Protein AF-A0A7K8FDH2-F1 (afdb_monomer)

Organism: NCBI:txid181839

Secondary structure (DSSP, 8-state):
-PPPTTS-TTSSTT-EEEETTTTEEEESSSS-EE-SPPP-TT----------TT-------------PPP--------HHHHHHHHHHHHHHHHHHHHHHHHHHH------

Mean predicted aligned error: 15.93 Å

Radius of gyration: 22.64 Å; Cα contacts (8 Å, |Δi|>4): 76; chains: 1; bounding box: 73×33×49 Å

pLDDT: mean 76.27, std 18.81, range [45.5, 97.69]

Nearest PDB structures (foldseek):
  2yyo-assembly1_A  TM=9.534E-01  e=1.298E-02  Homo sapiens
  5ji9-assembly1_A  TM=9.105E-01  e=1.815E-02  Homo sapiens

Foldseek 3Di:
DDDDPPDDFLCAAPGWDQDQQCRFIHHRRPDTDNDGDRDDPPDDDDDDDDDDPPPDPPDPDDDDDDDDDDDPPPPPDPPVVVVVVVVVVVVVVVVVVVVVVVVVVPDDDDD

Sequence (111 aa):
QDYPKNRHPGWSRGSVAYHADDGKLFHGSGVGDPFGPRCYKGDVMGCGIMFPRDYGRDSEGDSDDALEPPEVKVKVRNVMYLEEEEEEEEEEEEEDREEMEQEQEGRKVVV

Solvent-accessible surface area (backbone atoms only — not comparable to full-atom values): 7516 Å² total; per-residue (Å²): 136,82,80,66,90,90,55,65,81,6,39,45,75,96,31,71,32,74,43,51,86,73,9,23,36,17,68,28,31,86,62,63,45,92,70,53,76,56,60,58,97,88,67,85,87,84,86,87,86,84,75,64,94,79,64,70,77,89,59,91,82,84,87,84,90,78,83,83,73,82,88,74,88,71,81,84,68,71,62,78,56,57,55,52,54,52,51,53,54,53,52,54,55,51,53,56,50,53,52,58,53,55,66,70,68,74,72,83,81,83,131

Structure (mmCIF, N/CA/C/O backbone):
data_AF-A0A7K8FDH2-F1
#
_entry.id   AF-A0A7K8FDH2-F1
#
loop_
_atom_site.group_PDB
_atom_site.id
_atom_site.type_symbol
_atom_site.label_atom_id
_atom_site.label_alt_id
_atom_site.label_comp_id
_atom_site.label_asym_id
_atom_site.label_entity_id
_atom_site.label_seq_id
_atom_site.pdbx_PDB_ins_code
_atom_site.Cartn_x
_atom_site.Cartn_y
_atom_site.Cartn_z
_atom_site.occupancy
_atom_site.B_iso_or_equiv
_atom_site.auth_seq_id
_atom_site.auth_comp_id
_atom_site.auth_asym_id
_atom_site.auth_atom_id
_atom_site.pdbx_PDB_model_num
ATOM 1 N N . GLN A 1 1 ? 5.056 -15.436 -12.006 1.00 67.94 1 GLN A N 1
ATOM 2 C CA . GL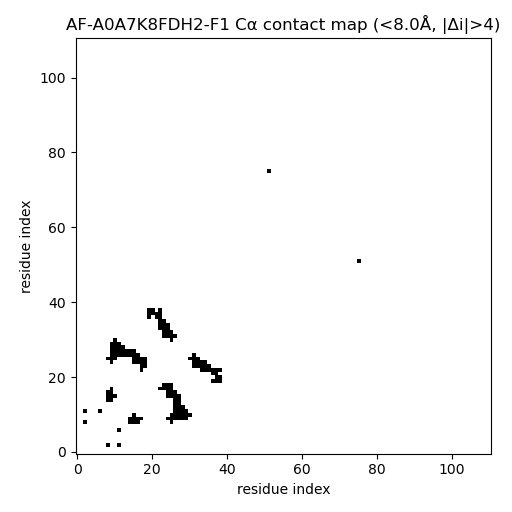N A 1 1 ? 6.003 -15.567 -10.881 1.00 67.94 1 GLN A CA 1
ATOM 3 C C . GLN A 1 1 ? 5.216 -15.343 -9.606 1.00 67.94 1 GLN A C 1
ATOM 5 O O . GLN A 1 1 ? 4.403 -14.428 -9.590 1.00 67.94 1 GLN A O 1
ATOM 10 N N . ASP A 1 2 ? 5.409 -16.177 -8.590 1.00 89.00 2 ASP A N 1
ATOM 11 C CA . ASP A 1 2 ? 4.677 -16.050 -7.327 1.00 89.00 2 ASP A CA 1
ATOM 12 C C . ASP A 1 2 ? 5.385 -15.081 -6.376 1.00 89.00 2 ASP A C 1
ATOM 14 O O . ASP A 1 2 ? 6.616 -14.986 -6.376 1.00 89.00 2 ASP A O 1
ATOM 18 N N . TYR A 1 3 ? 4.611 -14.391 -5.536 1.00 91.38 3 TYR A N 1
ATOM 19 C CA . TYR A 1 3 ? 5.166 -13.530 -4.495 1.00 91.38 3 TYR A CA 1
ATOM 20 C C . TYR A 1 3 ? 5.859 -14.372 -3.400 1.00 91.38 3 TYR A C 1
ATOM 22 O O . TYR A 1 3 ? 5.329 -15.420 -3.007 1.00 91.38 3 TYR A O 1
ATOM 30 N N . PRO A 1 4 ? 7.031 -13.955 -2.882 1.00 92.62 4 PRO A N 1
ATOM 31 C CA . PRO A 1 4 ? 7.749 -14.699 -1.849 1.00 92.62 4 PRO A CA 1
ATOM 32 C C . PRO A 1 4 ? 6.919 -14.862 -0.569 1.00 92.62 4 PRO A C 1
ATOM 34 O O . PRO A 1 4 ? 6.456 -13.895 0.028 1.00 92.62 4 PRO A O 1
ATOM 37 N N . LYS A 1 5 ? 6.787 -16.108 -0.097 1.00 93.19 5 LYS A N 1
ATOM 38 C CA . LYS A 1 5 ? 5.974 -16.458 1.088 1.00 93.19 5 LYS A CA 1
ATOM 39 C C . LYS A 1 5 ? 6.551 -15.960 2.417 1.00 93.19 5 LYS A C 1
ATOM 41 O O . LYS A 1 5 ? 5.863 -15.992 3.430 1.00 93.19 5 LYS A O 1
ATOM 46 N N . ASN A 1 6 ? 7.819 -15.566 2.427 1.00 94.56 6 ASN A N 1
ATOM 47 C CA . ASN A 1 6 ? 8.561 -15.126 3.606 1.00 94.56 6 ASN A CA 1
ATOM 48 C C . ASN A 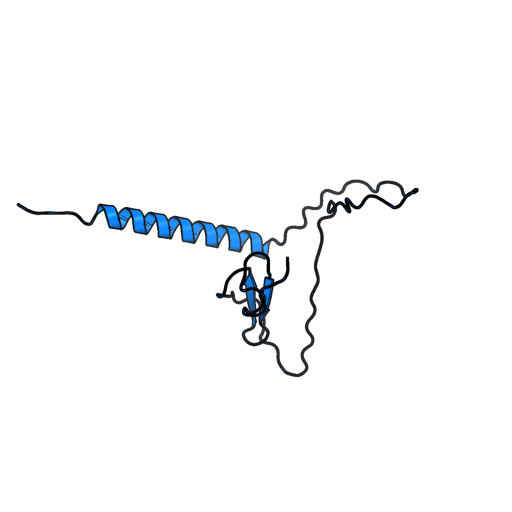1 6 ? 8.740 -13.600 3.670 1.00 94.56 6 ASN A C 1
ATOM 50 O O . ASN A 1 6 ? 9.585 -13.132 4.430 1.00 94.56 6 ASN A O 1
ATOM 54 N N . ARG A 1 7 ? 7.995 -12.825 2.870 1.00 94.56 7 ARG A N 1
ATOM 55 C CA . ARG A 1 7 ? 8.029 -11.356 2.896 1.00 94.56 7 ARG A CA 1
ATOM 56 C C . ARG A 1 7 ? 6.615 -10.788 2.937 1.00 94.56 7 ARG A C 1
ATOM 58 O O . ARG A 1 7 ? 5.687 -11.396 2.407 1.00 94.56 7 ARG A O 1
ATOM 65 N N . HIS A 1 8 ? 6.457 -9.617 3.551 1.00 96.06 8 HIS A N 1
ATOM 66 C CA . HIS A 1 8 ? 5.182 -8.904 3.523 1.00 96.06 8 HIS A CA 1
ATOM 67 C C . HIS A 1 8 ? 4.871 -8.398 2.106 1.00 96.06 8 HIS A C 1
ATOM 69 O O . HIS A 1 8 ? 5.807 -8.093 1.359 1.00 96.06 8 HIS A O 1
ATOM 75 N N . PRO A 1 9 ? 3.589 -8.328 1.699 1.00 96.38 9 PRO A N 1
ATOM 76 C CA . PRO A 1 9 ? 3.189 -7.688 0.447 1.00 96.38 9 PRO A CA 1
ATOM 77 C C . PRO A 1 9 ? 3.724 -6.253 0.354 1.00 96.38 9 PRO A C 1
ATOM 79 O O . PRO A 1 9 ? 3.776 -5.549 1.361 1.00 96.38 9 PRO A O 1
ATOM 82 N N . GLY A 1 10 ? 4.137 -5.838 -0.844 1.00 96.50 10 GLY A N 1
ATOM 83 C CA . GLY A 1 10 ? 4.734 -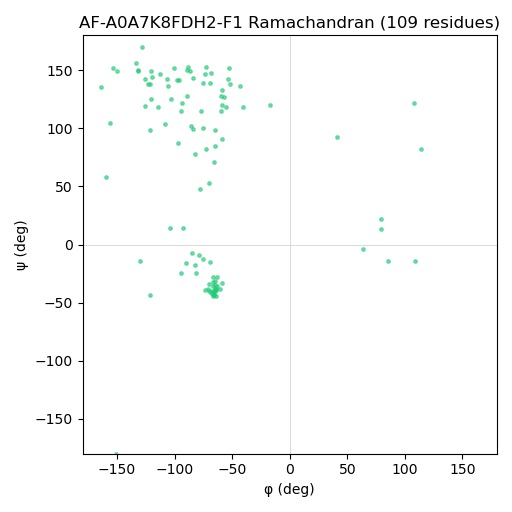4.519 -1.086 1.00 96.50 10 GLY A CA 1
ATOM 84 C C . GLY A 1 10 ? 6.243 -4.438 -0.831 1.00 96.50 10 GLY A C 1
ATOM 85 O O . GLY A 1 10 ? 6.871 -3.517 -1.318 1.00 96.50 10 GLY A O 1
ATOM 86 N N . TRP A 1 11 ? 6.864 -5.419 -0.162 1.00 96.56 11 TRP A N 1
ATOM 87 C CA . TRP A 1 11 ? 8.302 -5.371 0.167 1.00 96.56 11 TRP A CA 1
ATOM 88 C C . TRP A 1 11 ? 9.257 -5.866 -0.923 1.00 96.56 11 TRP A C 1
ATOM 90 O O . TRP A 1 11 ? 10.475 -5.819 -0.743 1.00 96.56 11 TRP A O 1
ATOM 100 N N . SER A 1 12 ? 8.741 -6.435 -2.012 1.00 95.25 12 SER A N 1
ATOM 101 C CA . SER A 1 12 ? 9.550 -6.989 -3.107 1.00 95.25 12 SER A CA 1
ATOM 102 C C . SER A 1 12 ? 9.176 -6.327 -4.421 1.00 95.25 12 SER A C 1
ATOM 104 O O . SER A 1 12 ? 7.986 -6.150 -4.682 1.00 95.25 12 SER A O 1
ATOM 106 N N . ARG A 1 13 ? 10.183 -5.996 -5.240 1.00 92.31 13 ARG A N 1
ATOM 107 C CA . ARG A 1 13 ? 10.023 -5.340 -6.549 1.00 92.31 13 ARG A CA 1
ATOM 108 C C . ARG A 1 13 ? 8.875 -5.948 -7.365 1.00 92.31 13 ARG A C 1
ATOM 110 O O . ARG A 1 13 ? 8.730 -7.170 -7.423 1.00 92.31 13 ARG A O 1
ATOM 117 N N . GLY A 1 14 ? 8.077 -5.084 -7.993 1.00 90.88 14 GLY A N 1
ATOM 118 C CA . GLY A 1 14 ? 6.892 -5.479 -8.762 1.00 90.88 14 GLY A CA 1
ATOM 119 C C . GLY A 1 14 ? 5.652 -5.798 -7.917 1.00 90.88 14 GLY A C 1
ATOM 120 O O . GLY A 1 14 ? 4.698 -6.375 -8.432 1.00 90.88 14 GLY A O 1
ATOM 121 N N . SER A 1 15 ? 5.648 -5.451 -6.626 1.00 94.06 15 SER A N 1
ATOM 122 C CA . SER A 1 15 ? 4.479 -5.541 -5.749 1.00 94.06 15 SER A CA 1
ATOM 123 C C . SER A 1 15 ? 4.201 -4.199 -5.096 1.00 94.06 15 SER A C 1
ATOM 125 O O . SER A 1 15 ? 5.117 -3.540 -4.619 1.00 94.06 15 SER A O 1
ATOM 127 N N . VAL A 1 16 ? 2.915 -3.885 -4.963 1.00 95.12 16 VAL A N 1
ATOM 128 C CA . VAL A 1 16 ? 2.403 -2.749 -4.193 1.00 95.12 16 VAL A CA 1
ATOM 129 C C . VAL A 1 16 ? 1.492 -3.258 -3.078 1.00 95.12 16 VAL A C 1
ATOM 131 O O . VAL A 1 16 ? 0.791 -4.259 -3.259 1.00 95.12 16 VAL A O 1
ATOM 134 N N . ALA A 1 17 ? 1.512 -2.613 -1.915 1.00 96.75 17 ALA A N 1
ATOM 135 C CA . ALA A 1 17 ? 0.593 -2.910 -0.825 1.00 96.75 17 ALA A CA 1
ATOM 136 C C . ALA A 1 17 ? 0.303 -1.674 0.025 1.00 96.75 17 ALA A C 1
ATOM 138 O O . ALA A 1 17 ? 1.168 -0.831 0.223 1.00 96.75 17 ALA A O 1
ATOM 139 N N . TYR A 1 18 ? -0.901 -1.626 0.587 1.00 97.25 18 TYR A N 1
ATOM 140 C CA . TYR A 1 18 ? -1.252 -0.710 1.665 1.00 97.25 18 TYR A CA 1
ATOM 141 C C . TYR A 1 18 ? -1.268 -1.476 2.987 1.00 97.25 18 TYR A C 1
ATOM 143 O O . TYR A 1 18 ? -1.959 -2.497 3.094 1.00 97.25 18 TYR A O 1
ATOM 151 N N . HIS A 1 19 ? -0.510 -1.014 3.978 1.00 97.19 19 HIS A N 1
ATOM 152 C CA . HIS A 1 19 ? -0.460 -1.630 5.303 1.00 97.19 19 HIS A CA 1
ATOM 153 C C . HIS A 1 19 ? -1.454 -0.916 6.219 1.00 97.19 19 HIS A C 1
ATOM 155 O O . HIS A 1 19 ? -1.390 0.281 6.491 1.00 97.19 19 HIS A O 1
ATOM 161 N N . ALA A 1 20 ? -2.469 -1.666 6.641 1.00 96.62 20 ALA A N 1
ATOM 162 C CA . ALA A 1 20 ? -3.625 -1.115 7.338 1.00 96.62 20 ALA A CA 1
ATOM 163 C C . ALA A 1 20 ? -3.336 -0.731 8.799 1.00 96.62 20 ALA A C 1
ATOM 165 O O . ALA A 1 20 ? -4.179 -0.089 9.420 1.00 96.62 20 ALA A O 1
ATOM 166 N N . ASP A 1 21 ? -2.199 -1.148 9.357 1.00 96.44 21 ASP A N 1
ATOM 167 C CA . ASP A 1 21 ? -1.765 -0.948 10.743 1.00 96.44 21 ASP A CA 1
ATOM 168 C C . ASP A 1 21 ? -0.950 0.331 10.969 1.00 96.44 21 ASP A C 1
ATOM 170 O O . ASP A 1 21 ? -0.846 0.782 12.113 1.00 96.44 21 ASP A O 1
ATOM 174 N N . ASP A 1 22 ? -0.437 0.951 9.911 1.00 96.56 22 ASP A N 1
ATOM 175 C CA . ASP A 1 22 ? 0.267 2.235 9.964 1.00 96.56 22 ASP A CA 1
ATOM 176 C C . ASP A 1 22 ? -0.247 3.258 8.941 1.00 96.56 22 ASP A C 1
ATOM 178 O O . ASP A 1 22 ? -0.016 4.454 9.114 1.00 96.56 22 ASP A O 1
ATOM 182 N N . GLY A 1 23 ? -1.027 2.818 7.952 1.00 96.94 23 GLY A N 1
ATOM 183 C CA . GLY A 1 23 ? -1.580 3.680 6.915 1.00 96.94 23 GLY A CA 1
ATOM 184 C C . GLY A 1 23 ? -0.576 4.029 5.817 1.00 96.94 23 GLY A C 1
ATOM 185 O O . GLY A 1 23 ? -0.731 5.046 5.134 1.00 96.94 23 GLY A O 1
ATOM 186 N N . LYS A 1 24 ? 0.465 3.210 5.657 1.00 97.69 24 LYS A N 1
ATOM 187 C CA . LYS A 1 24 ? 1.527 3.443 4.684 1.00 97.69 24 LYS A CA 1
ATOM 188 C C . LYS A 1 24 ? 1.364 2.616 3.417 1.00 97.69 24 LYS A C 1
ATOM 190 O O . LYS A 1 24 ? 0.790 1.521 3.430 1.00 97.69 24 LYS A O 1
ATOM 195 N N . LEU A 1 25 ? 1.888 3.142 2.316 1.00 96.69 25 LEU A N 1
ATOM 196 C CA . LEU A 1 25 ? 2.041 2.407 1.068 1.00 96.69 25 LEU A CA 1
ATOM 197 C C . LEU A 1 25 ? 3.454 1.831 0.971 1.00 96.69 25 LEU A C 1
ATOM 199 O O . LEU A 1 25 ? 4.414 2.466 1.376 1.00 96.69 25 LEU A O 1
ATOM 203 N N . PHE A 1 26 ? 3.572 0.623 0.436 1.00 97.50 26 PHE A N 1
ATOM 204 C CA . PHE A 1 26 ? 4.840 -0.058 0.205 1.00 97.50 26 PHE A CA 1
ATOM 205 C C . PHE A 1 26 ? 4.906 -0.468 -1.261 1.00 97.50 26 PHE A C 1
ATOM 207 O O . PHE A 1 26 ? 4.066 -1.258 -1.715 1.00 97.50 26 PHE A O 1
ATOM 214 N N . HIS A 1 27 ? 5.899 0.041 -1.989 1.00 95.50 27 HIS A N 1
ATOM 215 C CA . HIS A 1 27 ? 6.111 -0.257 -3.402 1.00 95.50 27 HIS A CA 1
ATOM 216 C C . HIS A 1 27 ? 7.498 -0.862 -3.618 1.00 95.50 27 HIS A C 1
ATOM 218 O O . HIS A 1 27 ? 8.515 -0.189 -3.649 1.00 95.50 27 HIS A O 1
ATOM 224 N N . GLY A 1 28 ? 7.567 -2.185 -3.708 1.00 95.38 28 GLY A N 1
ATOM 225 C CA . GLY A 1 28 ? 8.829 -2.904 -3.868 1.00 95.38 28 GLY A CA 1
ATOM 226 C C . GLY A 1 28 ? 9.847 -2.797 -2.720 1.00 95.38 28 GLY A C 1
ATOM 227 O O . GLY A 1 28 ? 10.862 -3.496 -2.790 1.00 95.38 28 GLY A O 1
ATOM 228 N N . SER A 1 29 ? 9.568 -2.006 -1.680 1.00 94.50 29 SER A N 1
ATOM 229 C CA . SER A 1 29 ? 10.468 -1.645 -0.582 1.00 94.50 29 SER A CA 1
ATOM 230 C C . SER A 1 29 ? 9.919 -2.070 0.783 1.00 94.50 29 SER A C 1
ATOM 232 O O . SER A 1 29 ? 8.712 -2.162 1.000 1.00 94.50 29 SER A O 1
ATOM 234 N N . GLY A 1 30 ? 10.826 -2.384 1.713 1.00 95.44 30 GLY A N 1
ATOM 235 C CA . GLY A 1 30 ? 10.487 -2.655 3.117 1.00 95.44 30 GLY A CA 1
ATOM 236 C C . GLY A 1 30 ? 10.245 -1.390 3.944 1.00 95.44 30 GLY A C 1
ATOM 237 O O . GLY A 1 30 ? 9.800 -1.489 5.086 1.00 95.44 30 GLY A O 1
ATOM 238 N N . VAL A 1 31 ? 10.548 -0.228 3.369 1.00 96.38 31 VAL A N 1
ATOM 239 C CA . VAL A 1 31 ? 10.193 1.095 3.879 1.00 96.38 31 VAL A CA 1
ATOM 240 C C . VAL A 1 31 ? 8.932 1.532 3.138 1.00 96.38 31 VAL A C 1
ATOM 242 O O . VAL A 1 31 ? 8.764 1.190 1.971 1.00 96.38 31 VAL A O 1
ATOM 245 N N . GLY A 1 32 ? 8.018 2.185 3.847 1.00 95.56 32 GLY A N 1
ATOM 246 C CA . GLY A 1 32 ? 6.760 2.636 3.270 1.00 95.56 32 GLY A CA 1
ATOM 247 C C . GLY A 1 32 ? 6.439 4.072 3.646 1.00 95.56 32 GLY A C 1
ATOM 248 O O . GLY A 1 32 ? 6.857 4.563 4.712 1.00 95.56 32 GLY A O 1
ATOM 249 N N . ASP A 1 33 ? 5.618 4.677 2.800 1.00 96.56 33 ASP A N 1
ATOM 250 C CA . ASP A 1 33 ? 5.379 6.114 2.753 1.00 96.56 33 ASP A CA 1
ATOM 251 C C . ASP A 1 33 ? 4.006 6.462 3.315 1.00 96.56 33 ASP A C 1
ATOM 253 O O . ASP A 1 33 ? 3.046 5.700 3.134 1.00 96.56 33 ASP A O 1
ATOM 257 N N . PRO A 1 34 ? 3.872 7.582 4.048 1.00 96.94 34 PRO A N 1
ATOM 258 C CA . PRO A 1 34 ? 2.581 8.016 4.563 1.00 96.94 34 PRO A CA 1
ATOM 259 C C . PRO A 1 34 ? 1.590 8.250 3.417 1.00 96.94 34 PRO A C 1
ATOM 261 O O . PRO A 1 34 ? 1.750 9.178 2.637 1.00 96.94 34 PRO A O 1
ATOM 264 N N . PHE A 1 35 ? 0.528 7.445 3.349 1.00 95.62 35 PHE A N 1
ATOM 265 C CA . PHE A 1 35 ? -0.454 7.542 2.263 1.00 95.62 35 PHE A CA 1
ATOM 266 C C . PHE A 1 35 ? -1.872 7.807 2.767 1.00 95.62 35 PHE A C 1
ATOM 268 O O . PHE A 1 35 ? -2.608 8.625 2.216 1.00 95.62 35 PHE A O 1
ATOM 275 N N . GLY A 1 36 ? -2.285 7.111 3.825 1.00 94.44 36 GLY A N 1
ATOM 276 C CA . GLY A 1 36 ? -3.672 7.106 4.262 1.00 94.44 36 GLY A CA 1
ATOM 277 C C . GLY A 1 36 ? -3.850 6.894 5.761 1.00 94.44 36 GLY A C 1
ATOM 278 O O . GLY A 1 36 ? -2.891 6.776 6.523 1.00 94.44 36 GLY A O 1
ATOM 279 N N . PRO A 1 37 ? -5.107 6.878 6.228 1.00 95.31 37 PRO A N 1
ATOM 280 C CA . PRO A 1 37 ? -5.409 6.636 7.625 1.00 95.31 37 PRO A CA 1
ATOM 281 C C . PRO A 1 37 ? -5.258 5.155 7.974 1.00 95.31 37 PRO A C 1
ATOM 283 O O . PRO A 1 37 ? -5.754 4.272 7.272 1.00 95.31 37 PRO A O 1
ATOM 286 N N . ARG A 1 38 ? -4.683 4.877 9.142 1.00 97.06 38 ARG A N 1
ATOM 287 C CA . ARG A 1 38 ? -4.747 3.542 9.740 1.00 97.06 38 ARG A CA 1
ATOM 288 C C . ARG A 1 38 ? -6.192 3.040 9.817 1.00 97.06 38 ARG A C 1
ATOM 290 O O . ARG A 1 38 ? -7.082 3.789 10.222 1.00 97.06 38 ARG A O 1
ATOM 297 N N . CYS A 1 39 ? -6.398 1.766 9.503 1.00 96.81 39 CYS A N 1
ATOM 298 C CA . CYS A 1 39 ? -7.703 1.126 9.592 1.00 96.81 39 CYS A CA 1
ATOM 299 C C . CYS A 1 39 ? -7.946 0.535 10.980 1.00 96.81 39 CYS A C 1
ATOM 301 O O . CYS A 1 39 ? -7.034 0.092 11.682 1.00 96.81 39 CYS A O 1
ATOM 303 N N . TYR A 1 40 ? -9.216 0.457 11.348 1.00 96.69 40 TYR A N 1
ATOM 304 C CA . TYR A 1 40 ? -9.689 -0.108 12.596 1.00 96.69 40 TYR A CA 1
ATOM 305 C C . TYR A 1 40 ? -10.783 -1.145 12.357 1.00 96.69 40 TYR A C 1
ATOM 307 O O . TYR A 1 40 ? -11.315 -1.337 11.262 1.00 96.69 40 TYR A O 1
ATOM 315 N N . LYS A 1 41 ? -11.132 -1.857 13.429 1.00 97.19 41 LYS A N 1
ATOM 316 C CA . LYS A 1 41 ? -12.217 -2.832 13.396 1.00 97.19 41 LYS A CA 1
ATOM 317 C C . LYS A 1 41 ? -13.525 -2.146 12.987 1.00 97.19 41 LYS A C 1
ATOM 319 O O . LYS A 1 41 ? -14.029 -1.305 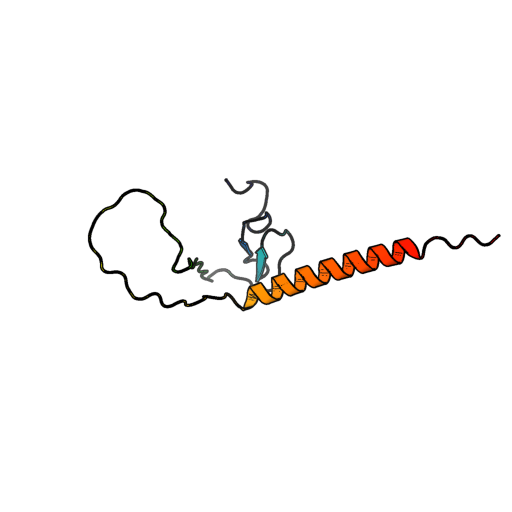13.724 1.00 97.19 41 LYS A O 1
ATOM 324 N N . GLY A 1 42 ? -14.106 -2.609 11.885 1.00 97.31 42 GLY A N 1
ATOM 325 C CA . GLY A 1 42 ? -15.350 -2.075 11.326 1.00 97.31 42 GLY A CA 1
ATOM 326 C C . GLY A 1 42 ? -15.147 -1.290 10.032 1.00 97.31 42 GLY A C 1
ATOM 327 O O . GLY A 1 42 ? -16.124 -1.087 9.315 1.00 97.31 42 GLY A O 1
ATOM 328 N N . ASP A 1 43 ? -13.906 -0.924 9.707 1.00 97.06 43 ASP A N 1
ATOM 329 C CA . ASP A 1 43 ? -13.584 -0.258 8.449 1.00 97.06 43 ASP A CA 1
ATOM 330 C C . ASP A 1 43 ? -13.673 -1.229 7.267 1.00 97.06 43 ASP A C 1
ATOM 332 O O . ASP A 1 43 ? -13.478 -2.442 7.401 1.00 97.06 43 ASP A O 1
ATOM 336 N N . VAL A 1 44 ? -13.965 -0.677 6.089 1.00 95.62 44 VAL A N 1
ATOM 337 C CA . VAL A 1 44 ? -14.062 -1.415 4.826 1.00 95.62 44 VAL A CA 1
ATOM 338 C C . VAL A 1 44 ? -13.046 -0.846 3.846 1.00 95.62 44 VAL A C 1
ATOM 340 O O . VAL A 1 44 ? -13.063 0.348 3.559 1.00 95.62 44 VAL A O 1
ATOM 343 N N . MET A 1 45 ? -12.190 -1.719 3.314 1.00 92.44 45 MET A N 1
ATOM 344 C CA . MET A 1 45 ? -11.136 -1.367 2.362 1.00 92.44 45 MET A CA 1
ATOM 345 C C . MET A 1 45 ? -11.507 -1.823 0.955 1.00 92.44 45 MET A C 1
ATOM 347 O O . MET A 1 45 ? -11.977 -2.944 0.764 1.00 92.44 45 MET A O 1
ATOM 351 N N . GLY A 1 46 ? -11.276 -0.954 -0.027 1.00 94.12 46 GLY A N 1
ATOM 352 C CA . GLY A 1 46 ? -11.422 -1.262 -1.447 1.00 94.12 46 GLY A CA 1
ATOM 353 C C . GLY A 1 46 ? -10.070 -1.241 -2.150 1.00 94.12 46 GLY A C 1
ATOM 354 O O . GLY A 1 46 ? -9.203 -0.445 -1.804 1.00 94.12 46 GLY A O 1
ATOM 355 N N . CYS A 1 47 ? -9.901 -2.097 -3.155 1.00 92.50 47 CYS A N 1
ATOM 356 C CA . CYS A 1 47 ? -8.772 -2.049 -4.077 1.00 92.50 47 CYS A CA 1
ATOM 357 C C . CYS A 1 47 ? -9.277 -2.138 -5.520 1.00 92.50 47 CYS A C 1
ATOM 359 O O . CYS A 1 47 ? -10.320 -2.735 -5.797 1.00 92.50 47 CYS A O 1
ATOM 361 N N . GLY A 1 48 ? -8.548 -1.516 -6.442 1.00 93.00 48 GLY A N 1
ATOM 362 C CA . GLY A 1 48 ? -8.868 -1.520 -7.862 1.00 93.00 48 GLY A CA 1
ATOM 363 C C . GLY A 1 48 ? -7.606 -1.329 -8.688 1.00 93.00 48 GLY A C 1
ATOM 364 O O . GLY A 1 48 ? -6.647 -0.718 -8.226 1.00 93.00 48 GLY A O 1
ATOM 365 N N . ILE A 1 49 ? -7.619 -1.867 -9.904 1.00 89.38 49 ILE A N 1
ATOM 366 C CA . ILE A 1 49 ? -6.559 -1.681 -10.894 1.00 89.38 49 ILE A CA 1
ATOM 367 C C . ILE A 1 49 ? -7.170 -1.052 -12.141 1.00 89.38 49 ILE A C 1
ATOM 369 O O . ILE A 1 49 ? -8.272 -1.420 -12.551 1.00 89.38 49 ILE A O 1
ATOM 373 N N . MET A 1 50 ? -6.467 -0.088 -12.727 1.00 88.31 50 MET A N 1
ATOM 374 C CA . MET A 1 50 ? -6.860 0.534 -13.985 1.00 88.31 50 MET A CA 1
ATOM 375 C C . MET A 1 50 ? -5.818 0.187 -15.038 1.00 88.31 50 MET A C 1
ATOM 377 O O . MET A 1 50 ? -4.652 0.546 -14.899 1.00 88.31 50 MET A O 1
ATOM 381 N N . PHE A 1 51 ? -6.245 -0.512 -16.084 1.00 87.44 51 PHE A N 1
ATOM 382 C CA . PHE A 1 51 ? -5.388 -0.778 -17.230 1.00 87.44 51 PHE A CA 1
ATOM 383 C C . PHE A 1 51 ? -5.425 0.410 -18.201 1.00 87.44 51 PHE A C 1
ATOM 385 O O . PHE A 1 51 ? -6.493 1.009 -18.386 1.00 87.44 51 PHE A O 1
ATOM 392 N N . PRO A 1 52 ? -4.292 0.753 -18.839 1.00 88.25 52 PRO A N 1
ATOM 393 C CA . PRO A 1 52 ? -4.277 1.658 -19.981 1.00 88.25 52 PRO A CA 1
ATOM 394 C C . PRO A 1 52 ? -5.263 1.210 -21.067 1.00 88.25 52 PRO A C 1
ATOM 396 O O . PRO A 1 52 ? -5.563 0.024 -21.207 1.00 88.25 52 PRO A O 1
ATOM 399 N N . ARG A 1 53 ? -5.782 2.162 -21.850 1.00 83.50 53 ARG A N 1
ATOM 400 C CA . ARG A 1 53 ? -6.777 1.871 -22.905 1.00 83.50 53 ARG A CA 1
ATOM 401 C C 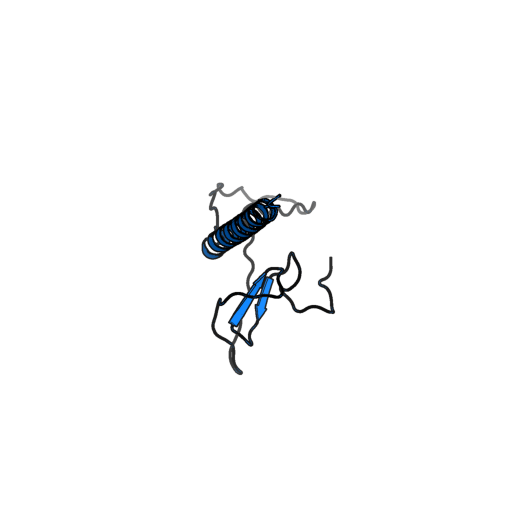. ARG A 1 53 ? -6.227 0.961 -24.001 1.00 83.50 53 ARG A C 1
ATOM 403 O O . ARG A 1 53 ? -6.987 0.241 -24.632 1.00 83.50 53 ARG A O 1
ATOM 410 N N . ASP A 1 54 ? -4.924 1.027 -24.210 1.00 84.25 54 ASP A N 1
ATOM 411 C CA . ASP A 1 54 ? -4.125 0.249 -25.144 1.00 84.25 54 ASP A CA 1
ATOM 412 C C . ASP A 1 54 ? -3.530 -1.013 -24.505 1.00 84.25 54 ASP A C 1
ATOM 414 O O . ASP A 1 54 ? -2.643 -1.624 -25.096 1.00 84.25 54 ASP A O 1
ATOM 418 N N . TYR A 1 55 ? -4.011 -1.430 -23.323 1.00 81.69 55 TYR A N 1
ATOM 419 C CA . TYR A 1 55 ? -3.700 -2.746 -22.768 1.00 81.69 55 TYR A CA 1
ATOM 420 C C . TYR A 1 55 ? -4.307 -3.821 -23.676 1.00 81.69 55 TYR A C 1
ATOM 422 O O . TYR A 1 55 ? -5.443 -4.270 -23.497 1.00 81.69 55 TYR A O 1
ATOM 430 N N . GLY A 1 56 ? -3.551 -4.160 -24.720 1.00 72.25 56 GLY A N 1
ATOM 431 C CA . GLY A 1 56 ? -3.868 -5.191 -25.681 1.00 72.25 56 GLY A CA 1
ATOM 432 C C . GLY A 1 56 ? -4.065 -6.500 -24.944 1.00 72.25 56 GLY A C 1
ATOM 433 O O . GLY A 1 56 ? -3.238 -6.931 -24.147 1.00 72.25 56 GLY A O 1
ATOM 434 N N . ARG A 1 57 ? -5.202 -7.143 -25.185 1.00 63.09 57 ARG A N 1
ATOM 435 C CA . ARG A 1 57 ? -5.328 -8.560 -24.890 1.00 63.09 57 ARG A CA 1
ATOM 436 C C . ARG A 1 57 ? -4.723 -9.289 -26.078 1.00 63.09 57 ARG A C 1
ATOM 438 O O . ARG A 1 57 ? -5.454 -9.779 -26.929 1.00 63.09 57 ARG A O 1
ATOM 445 N N . ASP A 1 58 ? -3.402 -9.359 -26.154 1.00 61.56 58 ASP A N 1
ATOM 446 C CA . ASP A 1 58 ? -2.671 -10.242 -27.069 1.00 61.56 58 ASP A CA 1
ATOM 447 C C . ASP A 1 58 ? -2.824 -11.716 -26.644 1.00 61.56 58 ASP A C 1
ATOM 449 O O . ASP A 1 58 ? -1.876 -12.473 -26.478 1.00 61.56 58 ASP A O 1
ATOM 453 N N . SER A 1 59 ? -4.077 -12.142 -26.472 1.00 56.28 59 SER A N 1
ATOM 454 C CA . SER A 1 59 ? -4.466 -13.540 -26.451 1.00 56.28 59 SER A CA 1
ATOM 455 C C . SER A 1 59 ? -5.214 -13.799 -27.744 1.00 56.28 59 SER A C 1
ATOM 457 O O . SER A 1 59 ? -6.374 -13.422 -27.897 1.00 56.28 59 SER A O 1
ATOM 459 N N . GLU A 1 60 ? -4.521 -14.448 -28.666 1.00 62.34 60 GLU A N 1
ATOM 460 C CA . GLU A 1 60 ? -5.091 -15.119 -29.822 1.00 62.34 60 GLU A CA 1
ATOM 461 C C . GLU A 1 60 ? -6.387 -15.859 -29.424 1.00 62.34 60 GLU A C 1
ATOM 463 O O . GLU A 1 60 ? -6.363 -16.756 -28.579 1.00 62.34 60 GLU A O 1
ATOM 468 N N . GLY A 1 61 ? -7.520 -15.464 -30.017 1.00 58.66 61 GLY A N 1
ATOM 469 C CA . GLY A 1 61 ? -8.787 -16.198 -29.953 1.00 58.66 61 GLY A CA 1
ATOM 470 C C . GLY A 1 61 ? -9.931 -15.509 -29.203 1.00 58.66 61 GLY A C 1
ATOM 471 O O . GLY A 1 61 ? -10.215 -15.862 -28.065 1.00 58.66 61 GLY A O 1
ATOM 472 N N . ASP A 1 62 ? -10.642 -14.599 -29.871 1.00 46.28 62 ASP A N 1
ATOM 473 C CA . ASP A 1 62 ? -12.074 -14.777 -30.164 1.00 46.28 62 ASP A CA 1
ATOM 474 C C . ASP A 1 62 ? -12.489 -13.783 -31.259 1.00 46.28 62 ASP A C 1
ATOM 476 O O . ASP A 1 62 ? -12.053 -12.634 -31.286 1.00 46.28 62 ASP A O 1
ATOM 480 N N . SER A 1 63 ? -13.255 -14.272 -32.218 1.00 57.69 63 SER A N 1
ATOM 481 C CA . SER A 1 63 ? -13.636 -13.585 -33.447 1.00 57.69 63 SER A CA 1
ATOM 482 C C . SER A 1 63 ? -14.925 -12.773 -33.300 1.00 57.69 63 SER A C 1
ATOM 484 O O . SER A 1 63 ? -15.864 -13.236 -32.663 1.00 57.69 63 SER A O 1
ATOM 486 N N . ASP A 1 64 ? -14.983 -11.691 -34.080 1.00 50.97 64 ASP A N 1
ATOM 487 C CA . ASP A 1 64 ? -16.154 -11.144 -34.789 1.00 50.97 64 ASP A CA 1
ATOM 488 C C . ASP A 1 64 ? -16.783 -9.829 -34.270 1.00 50.97 64 ASP A C 1
ATOM 490 O O . ASP A 1 64 ? -17.215 -9.700 -33.129 1.00 50.97 64 ASP A O 1
ATOM 494 N N . ASP A 1 65 ? -16.803 -8.869 -35.201 1.00 55.53 65 ASP A N 1
ATOM 495 C CA . ASP A 1 65 ? -17.607 -7.646 -35.327 1.00 55.53 65 ASP A CA 1
ATOM 496 C C . ASP A 1 65 ? -17.891 -6.780 -34.077 1.00 55.53 65 ASP A C 1
ATOM 498 O O . ASP A 1 65 ? -18.918 -6.910 -33.412 1.00 55.53 65 ASP A O 1
ATOM 502 N N . ALA A 1 66 ? -17.046 -5.771 -33.829 1.00 51.56 66 ALA A N 1
ATOM 503 C CA . ALA A 1 66 ? -17.479 -4.536 -33.167 1.00 51.56 66 ALA A CA 1
ATOM 504 C C . ALA A 1 66 ? -16.549 -3.361 -33.514 1.00 51.56 66 ALA A C 1
ATOM 506 O O . ALA A 1 66 ? -15.431 -3.257 -33.019 1.00 51.56 66 ALA A O 1
ATOM 507 N N . LEU A 1 67 ? -17.062 -2.491 -34.387 1.00 49.72 67 LEU A N 1
ATOM 508 C CA . LEU A 1 67 ? -16.605 -1.145 -34.756 1.00 49.72 67 LEU A CA 1
ATOM 509 C C . LEU A 1 67 ? -15.616 -0.494 -33.770 1.00 49.72 67 LEU A C 1
ATOM 511 O O . LEU A 1 67 ? -15.968 -0.217 -32.623 1.00 49.72 67 LEU A O 1
ATOM 515 N N . GLU A 1 68 ? -14.419 -0.167 -34.265 1.00 51.62 68 GLU A N 1
ATOM 516 C CA . GLU A 1 68 ? -13.404 0.593 -33.531 1.00 51.62 68 GLU A CA 1
ATOM 517 C C . GLU A 1 68 ? -13.965 1.944 -33.038 1.00 51.62 68 GLU A C 1
ATOM 519 O O . GLU A 1 68 ? -14.354 2.790 -33.854 1.00 51.62 68 GLU A O 1
ATOM 524 N N . PRO A 1 69 ? -14.019 2.199 -31.717 1.00 51.22 69 PRO A N 1
ATOM 525 C CA . PRO A 1 69 ? -14.290 3.535 -31.208 1.00 51.22 69 PRO A CA 1
ATOM 526 C C . PRO A 1 69 ? -13.058 4.437 -31.411 1.00 51.22 69 PRO A C 1
ATOM 528 O O . PRO A 1 69 ? -11.926 3.963 -31.313 1.00 51.22 69 PRO A O 1
ATOM 531 N N . PRO A 1 70 ? -13.248 5.747 -31.662 1.00 46.06 70 PRO A N 1
ATOM 532 C CA . PRO A 1 70 ? -12.150 6.659 -31.966 1.00 46.06 70 PRO A CA 1
ATOM 533 C C . PRO A 1 70 ? -11.122 6.703 -30.829 1.00 46.06 70 PRO A C 1
ATOM 535 O O . PRO A 1 70 ? -11.481 6.86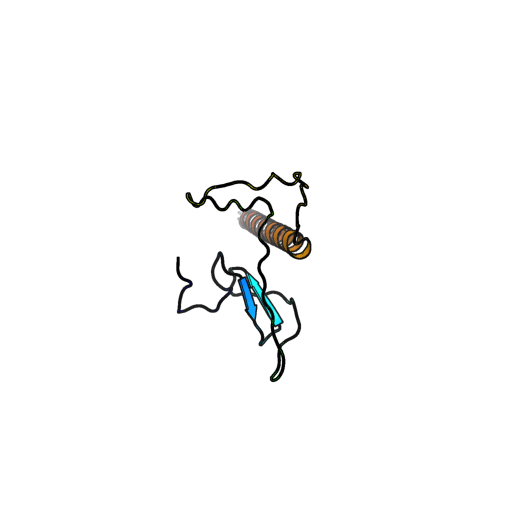2 -29.659 1.00 46.06 70 PRO A O 1
ATOM 538 N N . GLU A 1 71 ? -9.842 6.605 -31.197 1.00 49.75 71 GLU A N 1
ATOM 539 C CA . GLU A 1 71 ? -8.688 6.722 -30.305 1.00 49.75 71 GLU A CA 1
ATOM 540 C C . GLU A 1 71 ? -8.673 8.080 -29.585 1.00 49.75 71 GLU A C 1
ATOM 542 O O . GLU A 1 71 ? -8.087 9.064 -30.043 1.00 49.75 71 GLU A O 1
ATOM 547 N N . VAL A 1 72 ? -9.291 8.154 -28.409 1.00 46.03 72 VAL A N 1
ATOM 548 C CA . VAL A 1 72 ? -9.043 9.262 -27.488 1.00 46.03 72 VAL A CA 1
ATOM 549 C C . VAL A 1 72 ? -7.819 8.883 -26.665 1.00 46.03 72 VAL A C 1
ATOM 551 O O . VAL A 1 72 ? -7.909 8.080 -25.734 1.00 46.03 72 VAL A O 1
ATOM 554 N N . LYS A 1 73 ? -6.663 9.457 -27.022 1.00 45.50 73 LYS A N 1
ATOM 555 C CA . LYS A 1 73 ? -5.393 9.351 -26.284 1.00 45.50 73 LYS A CA 1
ATOM 556 C C . LYS A 1 73 ? -5.510 10.038 -24.921 1.00 45.50 73 LYS A C 1
ATOM 558 O O . LYS A 1 73 ? -4.962 11.113 -24.697 1.00 45.50 73 LYS A O 1
ATOM 563 N N . VAL A 1 74 ? -6.261 9.438 -24.005 1.00 47.22 74 VAL A N 1
ATOM 564 C CA . VAL A 1 74 ? -6.289 9.853 -22.605 1.00 47.22 74 VAL A CA 1
ATOM 565 C C . VAL A 1 74 ? -5.105 9.180 -21.926 1.00 47.22 74 VAL A C 1
ATOM 567 O O . VAL A 1 74 ? -5.180 8.006 -21.570 1.00 47.22 74 VAL A O 1
ATOM 570 N N . LYS A 1 75 ? -4.006 9.923 -21.757 1.00 46.88 75 LYS A N 1
ATOM 571 C CA . LYS A 1 75 ? -2.957 9.554 -20.801 1.00 46.88 75 LYS A CA 1
ATOM 572 C C . LYS A 1 75 ? -3.576 9.629 -19.409 1.00 46.88 75 LYS A C 1
ATOM 574 O O . LYS A 1 75 ? -3.715 10.717 -18.857 1.00 46.88 75 LYS A O 1
ATOM 579 N N . VAL A 1 76 ? -3.993 8.489 -18.868 1.00 49.72 76 VAL A N 1
ATOM 580 C CA . VAL A 1 76 ? -4.341 8.400 -17.451 1.00 49.72 76 VAL A CA 1
ATOM 581 C C . VAL A 1 76 ? -3.017 8.393 -16.698 1.00 49.72 76 VAL A C 1
ATOM 583 O O . VAL A 1 76 ? -2.304 7.396 -16.695 1.00 49.72 76 VAL A O 1
ATOM 586 N N . ARG A 1 77 ? -2.641 9.549 -16.157 1.00 48.88 77 ARG A N 1
ATOM 587 C CA . ARG A 1 77 ? -1.489 9.686 -15.269 1.00 48.88 77 ARG A CA 1
ATOM 588 C C . ARG A 1 77 ? -2.001 9.554 -13.841 1.00 48.88 77 ARG A C 1
ATOM 590 O O . ARG A 1 77 ? -2.845 10.352 -13.436 1.00 48.88 77 ARG A O 1
ATOM 597 N N . ASN A 1 78 ? -1.491 8.588 -13.082 1.00 47.28 78 ASN A N 1
ATOM 598 C CA . ASN A 1 78 ? -1.497 8.699 -11.625 1.00 47.28 78 ASN A CA 1
ATOM 599 C C . ASN A 1 78 ? -0.436 9.745 -11.271 1.00 47.28 78 ASN A C 1
ATOM 601 O O . ASN A 1 78 ? 0.711 9.406 -11.022 1.00 47.28 78 ASN A O 1
ATOM 605 N N . VAL A 1 79 ? -0.821 11.021 -11.366 1.00 52.03 79 VAL A N 1
ATOM 606 C CA . VAL A 1 79 ? 0.091 12.172 -11.243 1.00 52.03 79 VAL A CA 1
ATOM 607 C C . VAL A 1 79 ? 0.814 12.177 -9.892 1.00 52.03 79 VAL A C 1
ATOM 609 O O . VAL A 1 79 ? 1.981 12.516 -9.855 1.00 52.03 79 VAL A O 1
ATOM 612 N N . MET A 1 80 ? 0.163 11.695 -8.828 1.00 54.56 80 MET A N 1
ATOM 613 C CA . MET A 1 80 ? 0.726 11.703 -7.471 1.00 54.56 80 MET A CA 1
ATOM 614 C C . MET A 1 80 ? 1.998 10.857 -7.306 1.00 54.56 80 MET A C 1
ATOM 616 O O . MET A 1 80 ? 2.859 11.245 -6.542 1.00 54.56 80 MET A O 1
ATOM 620 N N . TYR A 1 81 ? 2.120 9.716 -7.995 1.00 55.09 81 TYR A N 1
ATOM 621 C CA . TYR A 1 81 ? 3.232 8.779 -7.752 1.00 55.09 81 TYR A CA 1
ATOM 622 C C . TYR A 1 81 ? 4.421 8.974 -8.686 1.00 55.09 81 TYR A C 1
ATOM 624 O O . TYR A 1 81 ? 5.527 8.591 -8.345 1.00 55.09 81 TYR A O 1
ATOM 632 N N . LEU A 1 82 ? 4.193 9.539 -9.873 1.00 58.06 82 LEU A N 1
ATOM 633 C CA . LEU A 1 82 ? 5.291 9.803 -10.803 1.00 58.06 82 LEU A CA 1
ATOM 634 C C . LEU A 1 82 ? 6.190 10.931 -10.300 1.00 58.06 82 LEU A C 1
ATOM 636 O O . LEU A 1 82 ? 7.384 10.894 -10.542 1.00 58.06 82 LEU A O 1
ATOM 640 N N . GLU A 1 83 ? 5.604 11.918 -9.622 1.00 56.12 83 GLU A N 1
ATOM 641 C CA . GLU A 1 83 ? 6.355 13.029 -9.037 1.00 56.12 83 GLU A CA 1
ATOM 642 C C . GLU A 1 83 ? 7.202 12.537 -7.847 1.00 56.12 83 GLU A C 1
ATOM 644 O O . GLU A 1 83 ? 8.365 12.900 -7.760 1.00 56.12 83 GLU A O 1
ATOM 649 N N . GLU A 1 84 ? 6.671 11.635 -7.009 1.00 58.41 84 GLU A N 1
ATOM 650 C CA . GLU A 1 84 ? 7.416 11.025 -5.890 1.00 58.41 84 GLU A CA 1
ATOM 651 C C . GLU A 1 84 ? 8.543 10.083 -6.366 1.00 58.41 84 GLU A C 1
ATOM 653 O O . GLU A 1 84 ? 9.642 10.150 -5.830 1.00 58.41 8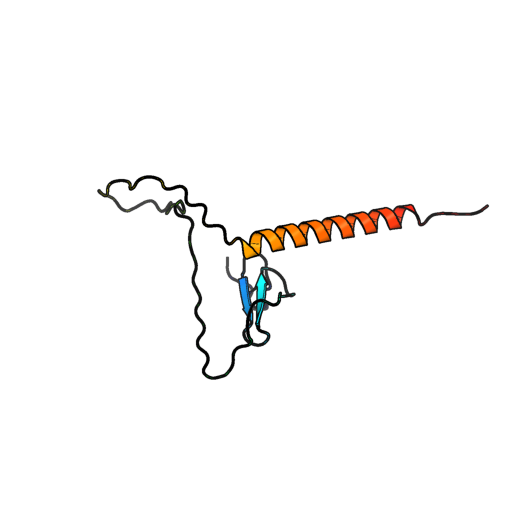4 GLU A O 1
ATOM 658 N N . GLU A 1 85 ? 8.319 9.245 -7.393 1.00 59.66 85 GLU A N 1
ATOM 659 C CA . GLU A 1 85 ? 9.382 8.384 -7.956 1.00 59.66 85 GLU A CA 1
ATOM 660 C C . GLU A 1 85 ? 10.520 9.208 -8.596 1.00 59.66 85 GLU A C 1
ATOM 662 O O . GLU A 1 85 ? 11.682 8.838 -8.454 1.00 59.66 85 GLU A O 1
ATOM 667 N N . GLU A 1 86 ? 10.209 10.319 -9.280 1.00 63.62 86 GLU A N 1
ATOM 668 C CA . GLU A 1 86 ? 11.233 11.224 -9.834 1.00 63.62 86 GLU A CA 1
ATOM 669 C C . GLU A 1 86 ? 12.015 11.944 -8.716 1.00 63.62 86 GLU A C 1
ATOM 671 O O . GLU A 1 86 ? 13.234 12.056 -8.816 1.00 63.62 86 GLU A O 1
ATOM 676 N N . GLU A 1 87 ? 11.349 12.382 -7.639 1.00 66.94 87 GLU A N 1
ATOM 677 C CA . GLU A 1 87 ? 12.010 13.003 -6.478 1.00 66.94 87 GLU A CA 1
ATOM 678 C C . GLU A 1 87 ? 12.926 12.015 -5.728 1.00 66.94 87 GLU A C 1
ATOM 680 O O . GLU A 1 87 ? 14.051 12.377 -5.385 1.00 66.94 87 GLU A O 1
ATOM 685 N N . GLU A 1 88 ? 12.499 10.762 -5.514 1.00 67.00 88 GLU A N 1
ATOM 686 C CA . GLU A 1 88 ? 13.331 9.728 -4.873 1.00 67.00 88 GLU A CA 1
ATOM 687 C C . GLU A 1 88 ? 14.564 9.357 -5.718 1.00 67.00 88 GLU A C 1
ATOM 689 O O . GLU A 1 88 ? 15.654 9.191 -5.168 1.00 67.00 88 GLU A O 1
ATOM 694 N N . GLU A 1 89 ? 14.424 9.250 -7.047 1.00 68.19 89 GLU A N 1
ATOM 695 C CA . GLU A 1 89 ? 15.565 9.010 -7.946 1.00 68.19 89 GLU A CA 1
ATOM 696 C C . GLU A 1 89 ? 16.560 10.189 -7.935 1.00 68.19 89 GLU A C 1
ATOM 698 O O . GLU A 1 89 ? 17.771 9.961 -7.941 1.00 68.19 89 GLU A O 1
ATOM 703 N N . GLU A 1 90 ? 16.078 11.438 -7.874 1.00 71.38 90 GLU A N 1
ATOM 704 C CA . GLU A 1 90 ? 16.938 12.625 -7.747 1.00 71.38 90 GLU A CA 1
ATOM 705 C C . GLU A 1 90 ? 17.682 12.667 -6.397 1.00 71.38 90 GLU A C 1
ATOM 707 O O . GLU A 1 90 ? 18.866 13.013 -6.365 1.00 71.38 90 GLU A O 1
ATOM 712 N N . GLU A 1 91 ? 17.034 12.288 -5.287 1.00 72.94 91 GLU A N 1
ATOM 713 C CA . GLU A 1 91 ? 17.677 12.227 -3.964 1.00 72.94 91 GLU A CA 1
ATOM 714 C C . GLU A 1 91 ? 18.769 11.143 -3.888 1.00 72.94 91 GLU A C 1
ATOM 716 O O . GLU A 1 91 ? 19.852 11.416 -3.361 1.00 72.94 91 GLU A O 1
ATOM 721 N N . GLU A 1 92 ? 18.535 9.945 -4.446 1.00 74.69 92 GLU A N 1
ATOM 722 C CA . GLU A 1 92 ? 19.556 8.883 -4.501 1.00 74.69 92 GLU A CA 1
ATOM 723 C C . GLU A 1 92 ? 20.771 9.294 -5.364 1.00 74.69 92 GLU A C 1
ATOM 725 O O . GLU A 1 92 ? 21.913 9.022 -4.987 1.00 74.69 92 GLU A O 1
ATOM 730 N N . GLU A 1 93 ? 20.567 9.987 -6.496 1.00 75.88 93 GLU A N 1
ATOM 731 C CA . GLU A 1 93 ? 21.674 10.468 -7.343 1.00 75.88 93 GLU A CA 1
ATOM 732 C C . GLU A 1 93 ? 22.528 11.557 -6.663 1.00 75.88 93 GLU A C 1
ATOM 734 O O . GLU A 1 93 ? 23.752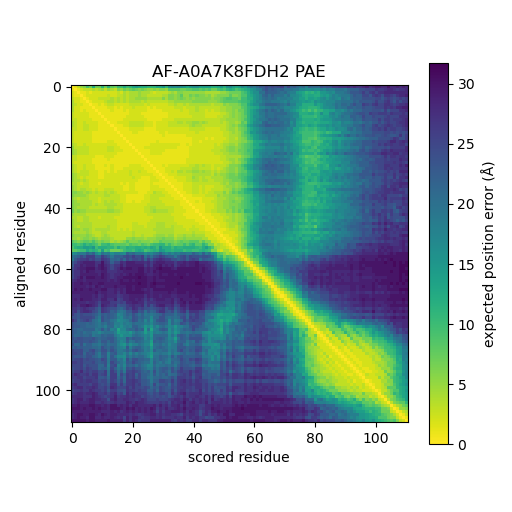 11.598 -6.857 1.00 75.88 93 GLU A O 1
ATOM 739 N N . GLU A 1 94 ? 21.914 12.442 -5.873 1.00 73.69 94 GLU A N 1
ATOM 740 C CA . GLU A 1 94 ? 22.636 13.462 -5.104 1.00 73.69 94 GLU A CA 1
ATOM 741 C C . GLU A 1 94 ? 23.420 12.841 -3.932 1.00 73.69 94 GLU A C 1
ATOM 743 O O . GLU A 1 94 ? 24.568 13.232 -3.704 1.00 73.69 94 GLU A O 1
ATOM 748 N N . GLU A 1 95 ? 22.879 11.829 -3.239 1.00 75.44 95 GLU A N 1
ATOM 749 C CA . GLU A 1 95 ? 23.603 11.116 -2.169 1.00 75.44 95 GLU A CA 1
ATOM 750 C C . GLU A 1 95 ? 24.837 10.373 -2.723 1.00 75.44 95 GLU A C 1
ATOM 752 O O . GLU A 1 95 ? 25.944 10.517 -2.187 1.00 75.44 95 GLU A O 1
ATOM 757 N N . ASP A 1 96 ? 24.693 9.678 -3.859 1.00 76.94 96 ASP A N 1
ATOM 758 C CA . ASP A 1 96 ? 25.806 9.021 -4.565 1.00 76.94 96 ASP A CA 1
ATOM 759 C C . ASP A 1 96 ? 26.883 10.039 -5.005 1.00 76.94 96 ASP A C 1
ATOM 761 O O . ASP A 1 96 ? 28.092 9.776 -4.928 1.00 76.94 96 ASP A O 1
ATOM 765 N N . ARG A 1 97 ? 26.473 11.235 -5.454 1.00 76.12 97 ARG A N 1
ATOM 766 C CA . ARG A 1 97 ? 27.390 12.329 -5.818 1.00 76.12 97 ARG A CA 1
ATOM 767 C C . ARG A 1 97 ? 28.144 12.866 -4.597 1.00 76.12 97 ARG A C 1
ATOM 769 O O . ARG A 1 97 ? 29.358 13.080 -4.694 1.00 76.12 97 ARG A O 1
ATOM 776 N N . GLU A 1 98 ? 27.467 13.083 -3.471 1.00 73.19 98 GLU A N 1
ATOM 777 C CA . GLU A 1 98 ? 28.087 13.552 -2.225 1.00 73.19 98 GLU A CA 1
ATOM 778 C C . GLU A 1 98 ? 29.073 12.524 -1.641 1.00 73.19 98 GLU A C 1
ATOM 780 O O . GLU A 1 98 ? 30.116 12.907 -1.091 1.00 73.19 98 GLU A O 1
ATOM 785 N N . GLU A 1 99 ? 28.802 11.222 -1.783 1.00 73.06 99 GLU A N 1
ATOM 786 C CA . GLU A 1 99 ? 29.723 10.158 -1.365 1.00 73.06 99 GLU A CA 1
ATOM 787 C C . GLU A 1 99 ? 31.012 10.169 -2.212 1.00 73.06 99 GLU A C 1
ATOM 789 O O . GLU A 1 99 ? 32.125 10.128 -1.668 1.00 73.06 99 GLU A O 1
ATOM 794 N N . MET A 1 100 ? 30.891 10.338 -3.537 1.00 68.12 100 MET A N 1
ATOM 795 C CA . MET A 1 100 ? 32.046 10.430 -4.444 1.00 68.12 100 MET A CA 1
ATOM 796 C C . MET A 1 100 ? 32.925 11.670 -4.202 1.00 68.12 100 MET A C 1
ATOM 798 O O . MET A 1 100 ? 34.140 11.622 -4.438 1.00 68.12 100 MET A O 1
ATOM 802 N N . GLU A 1 101 ? 32.352 12.790 -3.750 1.00 64.25 101 GLU A N 1
ATOM 803 C CA . GLU A 1 101 ? 33.109 14.007 -3.423 1.00 64.25 101 GLU A CA 1
ATOM 804 C C . GLU A 1 101 ? 33.898 13.863 -2.110 1.00 64.25 101 GLU A C 1
ATOM 806 O O . GLU A 1 101 ? 35.069 14.259 -2.040 1.00 64.25 101 GLU A O 1
ATOM 811 N N . GLN A 1 102 ? 33.3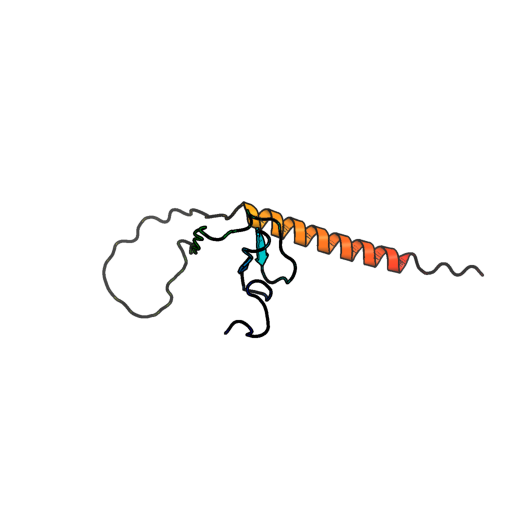20 13.215 -1.095 1.00 58.88 102 GLN A N 1
ATOM 812 C CA . GLN A 1 102 ? 33.990 12.967 0.188 1.00 58.88 102 GLN A CA 1
ATOM 813 C C . GLN A 1 102 ? 35.173 11.994 0.062 1.00 58.88 102 GLN A C 1
ATOM 815 O O . GLN A 1 102 ? 36.193 12.153 0.744 1.00 58.88 102 GLN A O 1
ATOM 820 N N . GLU A 1 103 ? 35.095 11.026 -0.856 1.00 57.94 103 GLU A N 1
ATOM 821 C CA . GLU A 1 103 ? 36.196 10.096 -1.131 1.00 57.94 103 GLU A CA 1
ATOM 822 C C . GLU A 1 103 ? 37.425 10.803 -1.748 1.00 57.94 103 GLU A C 1
ATOM 824 O O . GLU A 1 103 ? 38.570 10.389 -1.526 1.00 57.94 103 GLU A O 1
ATOM 829 N N . GLN A 1 104 ? 37.225 11.918 -2.467 1.00 56.06 104 GLN A N 1
ATOM 830 C CA . GLN A 1 104 ? 38.311 12.696 -3.084 1.00 56.06 104 GLN A CA 1
ATOM 831 C C . GLN A 1 104 ? 39.020 13.661 -2.117 1.00 56.06 104 GLN A C 1
ATOM 833 O O . GLN A 1 104 ? 40.195 13.978 -2.330 1.00 56.06 104 GLN A O 1
ATOM 838 N N . GLU A 1 105 ? 38.374 14.102 -1.032 1.00 54.09 105 GLU A N 1
ATOM 839 C CA . GLU A 1 105 ? 38.982 15.013 -0.044 1.00 54.09 105 GLU A CA 1
ATOM 840 C C . GLU A 1 105 ? 39.864 14.275 0.994 1.00 54.09 105 GLU A C 1
ATOM 842 O O . GLU A 1 105 ? 40.769 14.848 1.616 1.00 54.09 105 GLU A O 1
ATOM 847 N N . GLY A 1 106 ? 39.696 12.956 1.119 1.00 59.81 106 GLY A N 1
ATOM 848 C CA . GLY A 1 106 ? 40.381 12.092 2.081 1.00 59.81 106 GLY A CA 1
ATOM 849 C C . GLY A 1 106 ? 41.825 11.704 1.742 1.00 59.81 106 GLY A C 1
ATOM 850 O O . GLY A 1 106 ? 42.171 10.527 1.835 1.00 59.81 106 GLY A O 1
ATOM 851 N N . ARG A 1 107 ? 42.716 12.636 1.357 1.00 61.50 107 ARG A N 1
ATOM 852 C CA . ARG A 1 107 ? 44.155 12.302 1.219 1.00 61.50 107 ARG A CA 1
ATOM 853 C C . ARG A 1 107 ? 45.143 13.472 1.260 1.00 61.50 107 ARG A C 1
ATOM 855 O O . ARG A 1 107 ? 45.980 13.627 0.375 1.00 61.50 107 ARG A O 1
ATOM 862 N N . LYS A 1 108 ? 45.147 14.261 2.339 1.00 56.62 108 LYS A N 1
ATOM 863 C CA . LYS A 1 108 ? 46.221 15.246 2.577 1.00 56.62 108 LYS A CA 1
ATOM 864 C C . LYS A 1 108 ? 47.297 14.700 3.521 1.00 56.62 108 LYS A C 1
ATOM 866 O O . LYS A 1 108 ? 47.255 14.899 4.730 1.00 56.62 108 LYS A O 1
ATOM 871 N N . VAL A 1 109 ? 48.282 14.007 2.949 1.00 58.28 109 VAL A N 1
ATOM 872 C CA . VAL A 1 109 ? 49.558 13.701 3.618 1.00 58.28 109 VAL A CA 1
ATOM 873 C C . VAL A 1 109 ? 50.437 14.951 3.608 1.00 58.28 109 VAL A C 1
ATOM 875 O O . VAL A 1 109 ? 50.831 15.431 2.548 1.00 58.28 109 VAL A O 1
ATOM 878 N N . VAL A 1 110 ? 50.720 15.493 4.791 1.00 49.81 110 VAL A N 1
ATOM 879 C CA . VAL A 1 110 ? 51.727 16.544 4.991 1.00 49.81 110 VAL A CA 1
ATOM 880 C C . VAL A 1 110 ? 53.081 15.890 5.270 1.00 49.81 110 VAL A C 1
ATOM 882 O O . VAL A 1 110 ? 53.167 14.994 6.109 1.00 49.81 110 VAL A O 1
ATOM 885 N N . VAL A 1 111 ? 54.098 16.301 4.504 1.00 50.78 111 VAL A N 1
ATOM 886 C CA . VAL A 1 111 ? 55.497 15.834 4.577 1.00 50.78 111 VAL A CA 1
ATOM 887 C C . VAL A 1 111 ? 56.273 16.648 5.602 1.00 50.78 111 VAL A C 1
ATOM 889 O O . VAL A 1 111 ? 56.085 17.887 5.607 1.00 50.78 111 VAL A O 1
#

InterPro domains:
  IPR043136 B30.2/SPRY domain superfamily [G3DSA:2.60.120.920] (1-82)
  IPR050618 Ubiquitination and Signaling Pathway Regulator [PTHR12864] (7-68)